Protein AF-A0A951HP24-F1 (afdb_monomer_lite)

Radius of gyration: 17.27 Å; chains: 1; bounding box: 36×29×46 Å

Foldseek 3Di:
DVVVVCVVVLQLALLNDPPHDPVRNVVLVVLLVVLVVCQVVLVVQLVVLVVCCVPPVDPVSVVSNVVSVVSNVVSVVSNVVNSNVSVD

Secondary structure (DSSP, 8-state):
-HHHHHHHTTTTSGGG-SSS-HHHHHHHHHHHHHHHHHHHHHHHHHHHHHHHHHHH--HHHHHHHHHHHHHHHHHHHHHHHHHHTTT-

Sequence (88 aa):
MLEELGRKRGLGFSFTRRDADPERARRDLVLAIETLAARPGLDAALAAATARLKDEGDEAAFAEQQRLRTARDEADSELATLFEAGED

Structure (mmCIF, N/CA/C/O backbone):
data_AF-A0A951HP24-F1
#
_entry.id   AF-A0A951HP24-F1
#
loop_
_atom_site.group_PDB
_atom_site.id
_atom_site.type_symbol
_atom_site.label_atom_id
_atom_site.label_alt_id
_atom_site.label_comp_id
_atom_site.label_asym_id
_atom_site.label_entity_id
_atom_site.label_seq_id
_atom_site.pdbx_PDB_ins_code
_atom_site.Cartn_x
_atom_site.Cartn_y
_atom_site.Cartn_z
_atom_site.occupancy
_atom_site.B_iso_or_equiv
_atom_site.auth_seq_id
_atom_site.auth_comp_id
_atom_site.auth_asym_id
_atom_site.auth_atom_id
_atom_site.pdbx_PDB_model_num
ATOM 1 N N . MET A 1 1 ? 6.239 22.015 -16.570 1.00 51.91 1 MET A N 1
ATOM 2 C CA . MET A 1 1 ? 5.089 21.738 -17.470 1.00 51.91 1 MET A CA 1
ATOM 3 C C . MET A 1 1 ? 5.136 20.329 -18.076 1.00 51.91 1 MET A C 1
ATOM 5 O O . MET A 1 1 ? 4.103 19.675 -18.074 1.00 51.91 1 MET A O 1
ATOM 9 N N . LEU A 1 2 ? 6.283 19.826 -18.564 1.00 50.03 2 LEU A N 1
ATOM 10 C CA . LEU A 1 2 ? 6.403 18.433 -19.050 1.00 50.03 2 LEU A CA 1
ATOM 11 C C . LEU A 1 2 ? 6.373 17.384 -17.920 1.00 50.03 2 LEU A C 1
ATOM 13 O O . LEU A 1 2 ? 5.712 16.362 -18.073 1.00 50.03 2 LEU A O 1
ATOM 17 N N . GLU A 1 3 ? 6.993 17.667 -16.774 1.00 52.03 3 GLU A N 1
ATOM 18 C CA . GLU A 1 3 ? 6.981 16.792 -15.583 1.00 52.03 3 GLU A CA 1
ATOM 19 C C . GLU A 1 3 ? 5.558 16.552 -15.047 1.00 52.03 3 GLU A C 1
ATOM 21 O O . GLU A 1 3 ? 5.141 15.423 -14.804 1.00 52.03 3 GLU A O 1
ATOM 26 N N . GLU A 1 4 ? 4.748 17.609 -14.982 1.00 52.25 4 GLU A N 1
ATOM 27 C CA . GLU A 1 4 ? 3.353 17.550 -14.528 1.00 52.25 4 GLU A CA 1
ATOM 28 C C . GLU A 1 4 ? 2.441 16.766 -15.499 1.00 52.25 4 GLU A C 1
ATOM 30 O O . GLU A 1 4 ? 1.462 16.135 -15.094 1.00 52.25 4 GLU A O 1
ATOM 35 N N . LEU A 1 5 ? 2.792 16.753 -16.793 1.00 52.44 5 LEU A N 1
ATOM 36 C CA . LEU A 1 5 ? 2.154 15.918 -17.816 1.00 52.44 5 LEU A CA 1
ATOM 37 C C . LEU A 1 5 ? 2.602 14.452 -17.732 1.00 52.44 5 LEU A C 1
ATOM 39 O O . LEU A 1 5 ? 1.792 13.570 -18.015 1.00 52.44 5 LEU A O 1
ATOM 43 N N . GLY A 1 6 ? 3.848 14.182 -17.332 1.00 54.50 6 GLY A N 1
ATOM 44 C CA . GLY A 1 6 ? 4.350 12.829 -17.078 1.00 54.50 6 GLY A CA 1
ATOM 45 C C . GLY A 1 6 ? 3.667 12.182 -15.880 1.00 54.50 6 GLY A C 1
ATOM 46 O O . GLY A 1 6 ? 3.169 11.056 -15.978 1.00 54.50 6 GLY A O 1
ATOM 47 N N . ARG A 1 7 ? 3.489 12.966 -14.812 1.00 54.12 7 ARG A N 1
ATOM 48 C CA . ARG A 1 7 ? 2.772 12.556 -13.604 1.00 54.12 7 ARG A CA 1
ATOM 49 C C . ARG A 1 7 ? 1.299 12.213 -13.855 1.00 54.12 7 ARG A C 1
ATOM 51 O O . ARG A 1 7 ? 0.777 11.266 -13.280 1.00 54.12 7 ARG A O 1
ATOM 58 N N . LYS A 1 8 ? 0.649 12.904 -14.802 1.00 54.41 8 LYS A N 1
ATOM 59 C CA . LYS A 1 8 ? -0.727 12.613 -15.259 1.00 54.41 8 LYS A CA 1
ATOM 60 C C . LYS A 1 8 ? -0.853 11.462 -16.267 1.00 54.41 8 LYS A C 1
ATOM 62 O O . LYS A 1 8 ? -1.965 10.991 -16.485 1.00 54.41 8 LYS A O 1
ATOM 67 N N . ARG A 1 9 ? 0.236 11.024 -16.909 1.00 56.06 9 ARG A N 1
ATOM 68 C CA . ARG A 1 9 ? 0.223 9.977 -17.957 1.00 56.06 9 ARG A CA 1
ATOM 69 C C . ARG A 1 9 ? 0.685 8.600 -17.471 1.00 56.06 9 ARG A C 1
ATOM 71 O O . ARG A 1 9 ? 0.770 7.685 -18.282 1.00 56.06 9 ARG A O 1
ATOM 78 N N . GLY A 1 10 ? 0.966 8.451 -16.176 1.00 58.25 10 GLY A N 1
ATOM 79 C CA . GLY A 1 10 ? 1.468 7.204 -15.598 1.00 58.25 10 GLY A CA 1
ATOM 80 C C . GLY A 1 10 ? 2.960 6.966 -15.830 1.00 58.25 10 GLY A C 1
ATOM 81 O O . GLY A 1 10 ? 3.421 5.885 -15.512 1.00 58.25 10 GLY A O 1
ATOM 82 N N . LEU A 1 11 ? 3.706 7.962 -16.332 1.00 63.09 11 LEU A N 1
ATOM 83 C CA . LEU A 1 11 ? 5.119 7.835 -16.724 1.00 63.09 11 LEU A CA 1
ATOM 84 C C . LEU A 1 11 ? 6.116 7.748 -15.551 1.00 63.09 11 LEU A C 1
ATOM 86 O O . LEU A 1 11 ? 7.310 7.640 -15.803 1.00 63.09 11 LEU A O 1
ATOM 90 N N . GLY A 1 12 ? 5.655 7.819 -14.297 1.00 78.50 12 GLY A N 1
ATOM 91 C CA . GLY A 1 12 ? 6.537 7.724 -13.125 1.00 78.50 12 GLY A CA 1
ATOM 92 C C . GLY A 1 12 ? 6.978 6.296 -12.809 1.00 78.50 12 GLY A C 1
ATOM 93 O O . GLY A 1 12 ? 8.037 6.087 -12.244 1.00 78.50 12 GLY A O 1
ATOM 94 N N . PHE A 1 13 ? 6.236 5.270 -13.227 1.00 88.25 13 PHE A N 1
ATOM 95 C CA . PHE A 1 13 ? 6.688 3.898 -12.993 1.00 88.25 13 PHE A CA 1
ATOM 96 C C . PHE A 1 13 ? 7.715 3.457 -14.035 1.00 88.25 13 PHE A C 1
ATOM 98 O O . PHE A 1 13 ? 7.519 3.667 -15.236 1.00 88.25 13 PHE A O 1
ATOM 105 N N . SER A 1 14 ? 8.749 2.731 -13.608 1.00 90.56 14 SER A N 1
ATOM 106 C CA . SER A 1 14 ? 9.781 2.193 -14.509 1.00 90.56 14 SER A CA 1
ATOM 107 C C . SER A 1 14 ? 9.198 1.369 -15.667 1.00 90.56 14 SER A C 1
ATOM 109 O O . SER A 1 14 ? 9.607 1.537 -16.810 1.00 90.56 14 SER A O 1
ATOM 111 N N . PHE A 1 15 ? 8.164 0.559 -15.424 1.00 92.06 15 PHE A N 1
ATOM 112 C CA . PHE A 1 15 ? 7.503 -0.259 -16.451 1.00 92.06 15 PHE A CA 1
ATOM 113 C C . PHE A 1 15 ? 6.683 0.523 -17.488 1.00 92.06 15 PHE A C 1
ATOM 115 O O . PHE A 1 15 ? 6.185 -0.065 -18.447 1.00 92.06 15 PHE A O 1
ATOM 122 N N . THR A 1 16 ? 6.531 1.837 -17.324 1.00 89.88 16 THR A N 1
ATOM 123 C CA . THR A 1 16 ? 5.873 2.716 -18.308 1.00 89.88 16 THR A CA 1
ATOM 124 C C . THR A 1 16 ? 6.872 3.507 -19.156 1.00 89.88 16 THR A C 1
ATOM 126 O O . THR A 1 16 ? 6.485 4.142 -20.143 1.00 89.88 16 THR A O 1
ATOM 129 N N . ARG A 1 17 ? 8.164 3.443 -18.808 1.00 86.69 17 ARG A N 1
ATOM 130 C CA . ARG A 1 17 ? 9.260 4.105 -19.516 1.00 86.69 17 ARG A CA 1
ATOM 131 C C . ARG A 1 17 ? 9.833 3.214 -20.613 1.00 86.69 17 ARG A C 1
ATOM 133 O O . ARG A 1 17 ? 9.947 2.002 -20.468 1.00 86.69 17 ARG A O 1
ATOM 140 N N . ARG A 1 18 ? 10.210 3.828 -21.738 1.00 85.25 18 ARG A N 1
ATOM 141 C CA . ARG A 1 18 ? 10.768 3.112 -22.903 1.00 85.25 18 ARG A CA 1
ATOM 142 C C . ARG A 1 18 ? 12.223 2.682 -22.717 1.00 85.25 18 ARG A C 1
ATOM 144 O O . ARG A 1 18 ? 12.668 1.773 -23.405 1.00 85.25 18 ARG A O 1
ATOM 151 N N . ASP A 1 19 ? 12.947 3.380 -21.857 1.00 86.88 19 ASP A N 1
ATOM 152 C CA . ASP A 1 19 ? 14.382 3.259 -21.605 1.00 86.88 19 ASP A CA 1
ATOM 153 C C . ASP A 1 19 ? 14.707 2.528 -20.292 1.00 86.88 19 ASP A C 1
ATOM 155 O O . ASP A 1 19 ? 15.877 2.383 -19.949 1.00 86.88 19 ASP A O 1
ATOM 159 N N . ALA A 1 20 ? 13.693 2.058 -19.558 1.00 89.62 20 ALA A N 1
ATOM 160 C CA . ALA A 1 20 ? 13.898 1.342 -18.308 1.00 89.62 20 ALA A CA 1
ATOM 161 C C . ALA A 1 20 ? 14.552 -0.029 -18.526 1.00 89.62 20 ALA A C 1
ATOM 163 O O . ALA A 1 20 ? 14.247 -0.746 -19.483 1.00 89.62 20 ALA A O 1
ATOM 164 N N . ASP A 1 21 ? 15.407 -0.420 -17.579 1.00 93.50 21 ASP A N 1
ATOM 165 C CA . ASP A 1 21 ? 15.932 -1.781 -17.501 1.00 93.50 21 ASP A CA 1
ATOM 166 C C . ASP A 1 21 ? 14.770 -2.801 -17.415 1.00 93.50 21 ASP A C 1
ATOM 168 O O . ASP A 1 21 ? 13.939 -2.690 -16.506 1.00 93.50 21 ASP A O 1
ATOM 172 N N . PRO A 1 22 ? 14.683 -3.798 -18.321 1.00 94.50 22 PRO A N 1
ATOM 173 C CA . PRO A 1 22 ? 13.545 -4.720 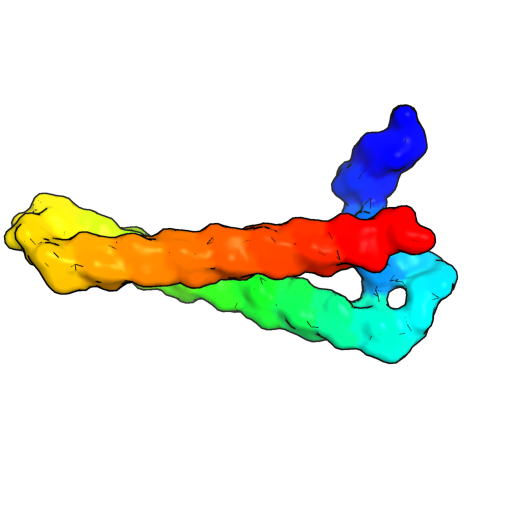-18.371 1.00 94.50 22 PRO A CA 1
ATOM 174 C C . PRO A 1 22 ? 13.347 -5.550 -17.095 1.00 94.50 22 PRO A C 1
ATOM 176 O O . PRO A 1 22 ? 12.212 -5.849 -16.717 1.00 94.50 22 PRO A O 1
ATOM 179 N N . GLU A 1 23 ? 14.435 -5.919 -16.414 1.00 95.56 23 GLU A N 1
ATOM 180 C CA . GLU A 1 23 ? 14.380 -6.707 -15.179 1.00 95.56 23 GLU A CA 1
ATOM 181 C C . GLU A 1 23 ? 13.881 -5.867 -14.000 1.00 95.56 23 GLU A C 1
ATOM 183 O O . GLU A 1 23 ? 13.113 -6.348 -13.163 1.00 95.56 23 GLU A O 1
ATOM 188 N N . ARG A 1 24 ? 14.285 -4.596 -13.927 1.00 92.25 24 ARG A N 1
ATOM 189 C CA . ARG A 1 24 ? 13.737 -3.617 -12.984 1.00 92.25 24 ARG A CA 1
ATOM 190 C C . ARG A 1 24 ? 12.262 -3.340 -13.263 1.00 92.25 24 ARG A C 1
ATOM 192 O O . ARG A 1 24 ? 11.451 -3.496 -12.359 1.00 92.25 24 ARG A O 1
ATOM 199 N N . ALA A 1 25 ? 11.911 -3.025 -14.509 1.00 93.69 25 ALA A N 1
ATOM 200 C CA . ALA A 1 25 ? 10.535 -2.760 -14.922 1.00 93.69 25 ALA A CA 1
ATOM 201 C C . ALA A 1 25 ? 9.590 -3.908 -14.540 1.00 93.69 25 ALA A C 1
ATOM 203 O O . ALA A 1 25 ? 8.526 -3.683 -13.966 1.00 93.69 25 ALA A O 1
ATOM 204 N N . ARG A 1 26 ? 9.994 -5.159 -14.795 1.00 95.94 26 ARG A N 1
ATOM 205 C CA . ARG A 1 26 ? 9.189 -6.324 -14.415 1.00 95.94 26 ARG A CA 1
ATOM 206 C C . ARG A 1 26 ? 9.016 -6.441 -12.900 1.00 95.94 26 ARG A C 1
ATOM 208 O O . ARG A 1 26 ? 7.910 -6.732 -12.454 1.00 95.94 26 ARG A O 1
ATOM 215 N N . ARG A 1 27 ? 10.083 -6.242 -12.118 1.00 95.25 27 ARG A N 1
ATOM 216 C CA . ARG A 1 27 ? 10.018 -6.310 -10.647 1.00 95.25 27 ARG A CA 1
ATOM 217 C C . ARG A 1 27 ? 9.093 -5.240 -10.077 1.00 95.25 27 ARG A C 1
ATOM 219 O O . ARG A 1 27 ? 8.204 -5.577 -9.304 1.00 95.25 27 ARG A O 1
ATOM 226 N N . ASP A 1 28 ? 9.250 -3.998 -10.520 1.00 94.75 28 ASP A N 1
ATOM 227 C CA . ASP A 1 28 ? 8.429 -2.877 -10.056 1.00 94.75 28 ASP A CA 1
ATOM 228 C C . ASP A 1 28 ? 6.954 -3.061 -10.447 1.00 94.75 28 ASP A C 1
ATOM 230 O O . ASP A 1 28 ? 6.066 -2.702 -9.680 1.00 94.75 28 ASP A O 1
ATOM 234 N N . LEU A 1 29 ? 6.673 -3.664 -11.611 1.00 95.25 29 LEU A N 1
ATOM 235 C CA . LEU A 1 29 ? 5.305 -3.986 -12.027 1.00 95.25 29 LEU A CA 1
ATOM 236 C C . LEU A 1 29 ? 4.658 -5.033 -11.117 1.00 95.25 29 LEU A C 1
ATOM 238 O O . LEU A 1 29 ? 3.496 -4.880 -10.748 1.00 95.25 29 LEU A O 1
ATOM 242 N N . VAL A 1 30 ? 5.389 -6.095 -10.771 1.00 97.25 30 VAL A N 1
ATOM 243 C CA . VAL A 1 30 ? 4.885 -7.132 -9.859 1.00 97.25 30 VAL A CA 1
ATOM 244 C C . VAL A 1 30 ? 4.575 -6.522 -8.497 1.00 97.25 30 VAL A C 1
ATOM 246 O O . VAL A 1 30 ? 3.451 -6.675 -8.028 1.00 97.25 30 VAL A O 1
ATOM 249 N N . LEU A 1 31 ? 5.513 -5.757 -7.931 1.00 95.31 31 LEU A N 1
ATOM 250 C CA . LEU A 1 31 ? 5.316 -5.075 -6.651 1.00 95.31 31 LEU A CA 1
ATOM 251 C C . LEU A 1 31 ? 4.108 -4.134 -6.704 1.00 95.31 31 LEU A C 1
ATOM 253 O O . LEU A 1 31 ? 3.211 -4.241 -5.878 1.00 95.31 31 LEU A O 1
ATOM 257 N N . ALA A 1 32 ? 4.003 -3.287 -7.733 1.00 94.88 32 ALA A N 1
ATOM 258 C CA . ALA A 1 32 ? 2.867 -2.379 -7.873 1.00 94.88 32 ALA A CA 1
ATOM 259 C C . ALA A 1 32 ? 1.520 -3.123 -7.937 1.00 94.88 32 ALA A C 1
ATOM 261 O O . ALA A 1 32 ? 0.544 -2.684 -7.328 1.00 94.88 32 ALA A O 1
ATOM 262 N N . ILE A 1 33 ? 1.450 -4.252 -8.650 1.00 95.75 33 ILE A N 1
ATOM 263 C CA . ILE A 1 33 ? 0.237 -5.079 -8.718 1.00 95.75 33 ILE A CA 1
ATOM 264 C C . ILE A 1 33 ? -0.083 -5.692 -7.353 1.00 95.75 33 ILE A C 1
ATOM 266 O O . ILE A 1 33 ? -1.240 -5.649 -6.938 1.00 95.75 33 ILE A O 1
ATOM 270 N N . GLU A 1 34 ? 0.909 -6.249 -6.660 1.00 95.94 34 GLU A N 1
ATOM 271 C CA . GLU A 1 34 ? 0.738 -6.857 -5.337 1.00 95.94 34 GLU A CA 1
ATOM 272 C C . GLU A 1 34 ? 0.237 -5.829 -4.313 1.00 95.94 34 GLU A C 1
ATOM 274 O O . GLU A 1 34 ? -0.773 -6.070 -3.641 1.00 95.94 34 GLU A O 1
ATOM 279 N N . THR A 1 35 ? 0.856 -4.647 -4.263 1.00 94.31 35 THR A N 1
ATOM 280 C CA . THR A 1 35 ? 0.463 -3.560 -3.359 1.00 94.31 35 THR A CA 1
ATOM 281 C C . THR A 1 35 ? -0.951 -3.049 -3.670 1.00 94.31 35 THR A C 1
ATOM 283 O O . THR A 1 35 ? -1.772 -2.878 -2.764 1.00 94.31 35 THR A O 1
ATOM 286 N N . LEU A 1 36 ? -1.298 -2.876 -4.953 1.00 93.75 36 LEU A N 1
ATOM 287 C CA . LEU A 1 36 ? -2.654 -2.485 -5.364 1.00 93.75 36 LEU A CA 1
A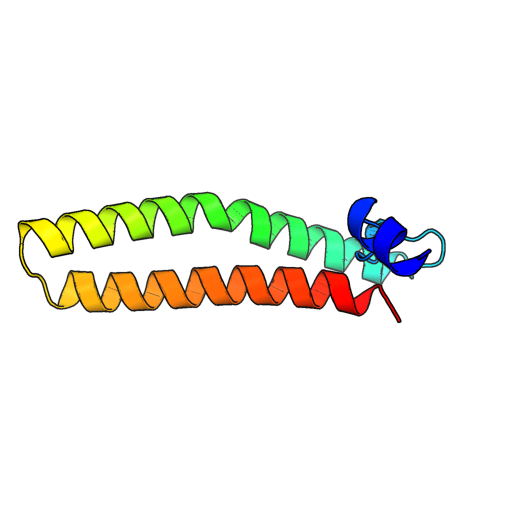TOM 288 C C . LEU A 1 36 ? -3.700 -3.563 -5.044 1.00 93.75 36 LEU A C 1
ATOM 290 O O . LEU A 1 36 ? -4.818 -3.230 -4.647 1.00 93.75 36 LEU A O 1
ATOM 294 N N . ALA A 1 37 ? -3.355 -4.844 -5.193 1.00 95.19 37 ALA A N 1
ATOM 295 C CA . ALA A 1 37 ? -4.253 -5.962 -4.915 1.00 95.19 37 ALA A CA 1
ATOM 296 C C . ALA A 1 37 ? -4.531 -6.147 -3.413 1.00 95.19 37 ALA A C 1
ATOM 298 O O . ALA A 1 37 ? -5.613 -6.611 -3.048 1.00 95.19 37 ALA A O 1
ATOM 299 N N . ALA A 1 38 ? -3.596 -5.764 -2.539 1.00 92.75 38 ALA A N 1
ATOM 300 C CA . ALA A 1 38 ? -3.769 -5.841 -1.088 1.00 92.75 38 ALA A CA 1
ATOM 301 C C . ALA A 1 38 ? -4.740 -4.778 -0.534 1.00 92.75 38 ALA A C 1
ATOM 303 O O . ALA A 1 38 ? -5.442 -5.025 0.455 1.00 92.75 38 ALA A O 1
ATOM 304 N N . ARG A 1 39 ? -4.823 -3.605 -1.178 1.00 93.06 39 ARG A N 1
ATOM 305 C CA . ARG A 1 39 ? -5.562 -2.434 -0.676 1.00 93.06 39 ARG A CA 1
ATOM 306 C C . ARG A 1 39 ? -7.047 -2.690 -0.371 1.00 93.06 39 ARG A C 1
ATOM 308 O O . ARG A 1 39 ? -7.467 -2.339 0.730 1.00 93.06 39 ARG A O 1
ATOM 315 N N . PRO A 1 40 ? -7.846 -3.353 -1.234 1.00 95.12 40 PRO A N 1
ATOM 316 C CA . PRO A 1 40 ? -9.251 -3.624 -0.922 1.00 95.12 40 PRO A CA 1
ATOM 317 C C . PRO A 1 40 ? -9.437 -4.482 0.336 1.00 95.12 40 PRO A C 1
ATOM 319 O O . PRO A 1 40 ? -10.389 -4.279 1.089 1.00 95.12 40 PRO A O 1
ATOM 322 N N . GLY A 1 41 ? -8.521 -5.427 0.582 1.00 96.19 41 GLY A N 1
ATOM 323 C CA . GLY A 1 41 ? -8.537 -6.261 1.784 1.00 96.19 41 GLY A CA 1
ATOM 324 C C . GLY A 1 41 ? -8.236 -5.453 3.046 1.00 96.19 41 GLY A C 1
ATOM 325 O O . GLY A 1 41 ? -8.943 -5.592 4.046 1.00 96.19 41 GLY A O 1
ATOM 326 N N . LEU A 1 42 ? -7.237 -4.567 2.980 1.00 95.50 42 LEU A N 1
ATOM 327 C CA . LEU A 1 42 ? -6.894 -3.646 4.068 1.00 95.50 42 LEU A CA 1
ATOM 328 C C . LEU A 1 42 ? -8.045 -2.681 4.378 1.00 95.50 42 LEU A C 1
ATOM 330 O O . LEU A 1 42 ? -8.401 -2.510 5.543 1.00 95.50 42 LEU A O 1
ATOM 334 N N . ASP A 1 43 ? -8.675 -2.110 3.351 1.00 96.12 43 ASP A N 1
ATOM 335 C CA . ASP A 1 43 ? -9.799 -1.184 3.512 1.00 96.12 43 ASP A CA 1
ATOM 336 C C . ASP A 1 43 ? -11.024 -1.874 4.135 1.00 96.12 43 ASP A C 1
ATOM 338 O O . ASP A 1 43 ? -11.647 -1.333 5.053 1.00 96.12 43 ASP A O 1
ATOM 342 N N . ALA A 1 44 ? -11.345 -3.097 3.699 1.00 97.69 44 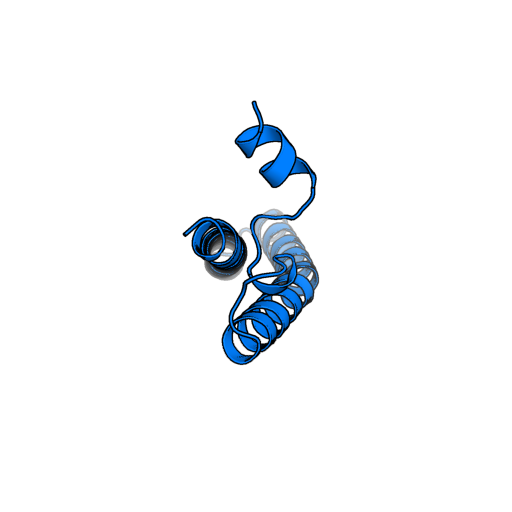ALA A N 1
ATOM 343 C CA . ALA A 1 44 ? -12.440 -3.880 4.270 1.00 97.69 44 ALA A CA 1
ATOM 344 C C . ALA A 1 44 ? -12.178 -4.259 5.738 1.00 97.69 44 ALA A C 1
ATOM 346 O O . ALA A 1 44 ? -13.060 -4.106 6.588 1.00 97.69 44 ALA A O 1
ATOM 347 N N . ALA A 1 45 ? -10.960 -4.710 6.056 1.00 96.62 45 ALA A N 1
ATOM 348 C CA . ALA A 1 45 ? -10.567 -5.033 7.425 1.00 96.62 45 ALA A CA 1
ATOM 349 C C . ALA A 1 45 ? -10.610 -3.792 8.329 1.00 96.62 45 ALA A C 1
ATOM 351 O O . ALA A 1 45 ? -11.118 -3.855 9.452 1.00 96.62 45 ALA A O 1
ATOM 352 N N . LEU A 1 46 ? -10.138 -2.646 7.827 1.00 96.12 46 LEU A N 1
ATOM 353 C CA . LEU A 1 46 ? -10.149 -1.384 8.557 1.00 96.12 46 LEU A CA 1
ATOM 354 C C . LEU A 1 46 ? -11.580 -0.912 8.839 1.00 96.12 46 LEU A C 1
ATOM 356 O O . LEU A 1 46 ? -11.878 -0.479 9.957 1.00 96.12 46 LEU A O 1
ATOM 360 N N . ALA A 1 47 ? -12.479 -1.026 7.859 1.00 96.19 47 ALA A N 1
ATOM 361 C CA . ALA A 1 47 ? -13.895 -0.719 8.038 1.00 96.19 47 ALA A CA 1
ATOM 362 C C . ALA A 1 47 ? -14.534 -1.614 9.114 1.00 96.19 47 ALA A C 1
ATOM 364 O O . ALA A 1 47 ? -15.223 -1.109 10.002 1.00 96.19 47 ALA A O 1
ATOM 365 N N . ALA A 1 48 ? -14.243 -2.919 9.096 1.00 94.38 48 ALA A N 1
ATOM 366 C CA . ALA A 1 48 ? -14.750 -3.867 10.087 1.00 94.38 48 ALA A CA 1
ATOM 367 C C . ALA A 1 48 ? -14.209 -3.601 11.505 1.00 94.38 48 ALA A C 1
ATOM 369 O O . ALA A 1 48 ? -14.966 -3.653 12.475 1.00 94.38 48 ALA A O 1
ATOM 370 N N . ALA A 1 49 ? -12.916 -3.293 11.650 1.00 93.94 49 ALA A N 1
ATOM 371 C CA . ALA A 1 49 ? -12.327 -2.913 12.938 1.00 93.94 49 ALA A CA 1
ATOM 372 C C . ALA A 1 49 ? -12.931 -1.602 13.472 1.00 93.94 49 ALA A C 1
ATOM 374 O O . ALA A 1 49 ? -13.258 -1.498 14.650 1.00 93.94 49 ALA A O 1
ATOM 375 N N . THR A 1 50 ? -13.158 -0.628 12.587 1.00 93.56 50 THR A N 1
ATOM 376 C CA . THR A 1 50 ? -13.778 0.658 12.939 1.00 93.56 50 THR A CA 1
ATOM 377 C C . THR A 1 50 ? -15.227 0.499 13.398 1.00 93.56 50 THR A C 1
ATOM 379 O O . THR A 1 50 ? -15.636 1.164 14.347 1.00 93.56 50 THR A O 1
ATOM 382 N N . ALA A 1 51 ? -16.001 -0.378 12.751 1.00 94.00 51 ALA A N 1
ATOM 383 C CA . ALA A 1 51 ? -17.372 -0.675 13.158 1.00 94.00 51 ALA A CA 1
ATOM 384 C C . ALA A 1 51 ? -17.415 -1.300 14.562 1.00 94.00 51 ALA A C 1
ATOM 386 O O . ALA A 1 51 ? -18.103 -0.780 15.434 1.00 94.00 51 ALA A O 1
ATOM 387 N N . ARG A 1 52 ? -16.591 -2.328 14.816 1.00 89.50 52 ARG A N 1
ATOM 388 C CA . ARG A 1 52 ? -16.487 -2.962 16.144 1.00 89.50 52 ARG A CA 1
ATOM 389 C C . ARG A 1 52 ? -16.077 -1.975 17.234 1.00 89.50 52 ARG A C 1
ATOM 391 O O . ARG A 1 52 ? -16.703 -1.935 18.285 1.00 89.50 52 ARG A O 1
ATOM 398 N N . LEU A 1 53 ? -15.081 -1.126 16.965 1.00 91.62 53 LEU A N 1
ATOM 399 C CA . LEU A 1 53 ? -14.656 -0.091 17.910 1.00 91.62 53 LEU A CA 1
ATOM 400 C C . LEU A 1 53 ? -15.801 0.870 18.263 1.00 91.62 53 LEU A C 1
ATOM 402 O O . LEU A 1 53 ? -15.944 1.258 19.420 1.00 91.62 53 LEU A O 1
ATOM 406 N N . LYS A 1 54 ? -16.612 1.256 17.272 1.00 91.06 54 LYS A N 1
ATOM 407 C CA . LYS A 1 54 ? -17.753 2.156 17.472 1.00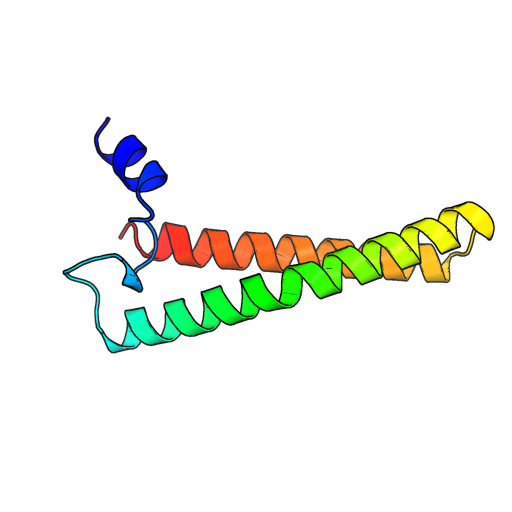 91.06 54 LYS A CA 1
ATOM 408 C C . LYS A 1 54 ? -18.854 1.517 18.320 1.00 91.06 54 LYS A C 1
ATOM 410 O O . LYS A 1 54 ? -19.459 2.220 19.126 1.00 91.06 54 LYS A O 1
ATOM 415 N N . ASP A 1 55 ? -19.115 0.232 18.116 1.00 89.38 55 ASP A N 1
ATOM 416 C CA . ASP A 1 55 ? -20.230 -0.466 18.753 1.00 89.38 55 ASP A CA 1
ATOM 417 C C . ASP A 1 55 ? -19.876 -0.958 20.167 1.00 89.38 55 ASP A C 1
ATOM 419 O O . ASP A 1 55 ? -20.706 -0.881 21.072 1.00 89.38 55 ASP A O 1
ATOM 423 N N . GLU A 1 56 ? -18.641 -1.423 20.374 1.00 84.56 56 GLU A N 1
ATOM 424 C CA . GLU A 1 56 ? -18.236 -2.141 21.592 1.00 84.56 56 GLU A CA 1
ATOM 425 C C . GLU A 1 56 ? -17.237 -1.360 22.463 1.00 84.56 56 GLU A C 1
ATOM 427 O O . GLU A 1 56 ? -17.039 -1.711 23.625 1.00 84.56 56 GLU A O 1
ATOM 432 N N . GLY A 1 57 ? -16.613 -0.292 21.944 1.00 77.56 57 GLY A N 1
ATOM 433 C CA . GLY A 1 57 ? -15.565 0.440 22.669 1.00 77.56 57 GLY A CA 1
ATOM 434 C C . GLY A 1 57 ? -14.317 -0.409 22.949 1.00 77.56 57 GLY A C 1
ATOM 435 O O . GLY A 1 57 ? -13.619 -0.173 23.933 1.00 77.56 57 GLY A O 1
ATOM 436 N N . ASP A 1 58 ? -14.065 -1.412 22.106 1.00 86.25 58 ASP A N 1
ATOM 437 C CA . ASP A 1 58 ? -13.034 -2.434 22.289 1.00 86.25 58 ASP A CA 1
ATOM 438 C C . ASP A 1 58 ? -11.613 -1.905 22.004 1.00 86.25 58 ASP A C 1
ATOM 440 O O . ASP A 1 58 ? -11.278 -1.500 20.887 1.00 86.25 58 ASP A O 1
ATOM 444 N N . GLU A 1 59 ? -10.741 -1.955 23.013 1.00 89.19 59 GLU A N 1
ATOM 445 C CA . GLU A 1 59 ? -9.329 -1.568 22.913 1.00 89.19 59 GLU A CA 1
ATOM 446 C C . GLU A 1 59 ? -8.548 -2.458 21.928 1.00 89.19 59 GLU A C 1
ATOM 448 O O . GLU A 1 59 ? -7.658 -1.973 21.222 1.00 89.19 59 GLU A O 1
ATOM 453 N N . ALA A 1 60 ? -8.919 -3.737 21.792 1.00 89.62 60 ALA A N 1
ATOM 454 C CA . ALA A 1 60 ? -8.324 -4.624 20.797 1.00 89.62 60 ALA A CA 1
ATOM 455 C C . ALA A 1 60 ? -8.727 -4.216 19.370 1.00 89.62 60 ALA A C 1
ATOM 457 O O . ALA A 1 60 ? -7.888 -4.221 18.466 1.00 89.62 60 ALA A O 1
ATOM 458 N N . ALA A 1 61 ? -9.977 -3.789 19.163 1.00 90.19 61 ALA A N 1
ATOM 459 C CA . ALA A 1 61 ? -10.423 -3.218 17.894 1.00 90.19 61 ALA A CA 1
ATOM 460 C C . ALA A 1 61 ? -9.693 -1.906 17.561 1.00 90.19 61 ALA A C 1
ATOM 462 O O . ALA A 1 61 ? -9.374 -1.675 16.393 1.00 90.19 61 ALA A O 1
ATOM 463 N N . PHE A 1 62 ? -9.374 -1.075 18.561 1.00 93.06 62 PHE A N 1
ATOM 464 C CA . PHE A 1 62 ? -8.549 0.121 18.360 1.00 93.06 62 PHE A CA 1
ATOM 465 C C . PHE A 1 62 ? -7.113 -0.229 17.948 1.00 93.06 62 PHE A C 1
ATOM 467 O O . PHE A 1 62 ? -6.617 0.302 16.954 1.00 93.06 62 PHE A O 1
ATOM 474 N N . ALA A 1 63 ? -6.458 -1.155 18.654 1.00 95.06 63 ALA A N 1
ATOM 475 C CA . ALA A 1 63 ? -5.112 -1.609 18.302 1.00 95.06 63 ALA A CA 1
ATOM 476 C C . ALA A 1 63 ? -5.060 -2.194 16.879 1.00 95.06 63 ALA A C 1
ATOM 478 O O . ALA A 1 63 ? -4.164 -1.871 16.096 1.00 95.06 63 ALA A O 1
ATOM 479 N N . GLU A 1 64 ? -6.064 -2.993 16.513 1.00 94.44 64 GLU A N 1
ATOM 480 C CA . GLU A 1 64 ? -6.183 -3.559 15.171 1.00 94.44 64 GLU A CA 1
ATOM 481 C C . GLU A 1 64 ? -6.449 -2.484 14.108 1.00 94.44 64 GLU A C 1
ATOM 483 O O . GLU A 1 64 ? -5.817 -2.495 13.052 1.00 94.44 64 GLU A O 1
ATOM 488 N N . GLN A 1 65 ? -7.321 -1.507 14.387 1.00 95.94 65 GLN A N 1
ATOM 489 C CA . GLN A 1 65 ? -7.553 -0.366 13.497 1.00 95.94 65 GLN A CA 1
ATOM 490 C C . GLN A 1 65 ? -6.246 0.391 13.214 1.00 95.94 65 GLN A C 1
ATOM 492 O O . GLN A 1 65 ? -5.978 0.743 12.064 1.00 95.94 65 GLN A O 1
ATOM 497 N N . GLN A 1 66 ? -5.426 0.628 14.240 1.00 96.69 66 GLN A N 1
ATOM 498 C CA . GLN A 1 66 ? -4.153 1.332 14.093 1.00 96.69 66 GLN A CA 1
ATOM 499 C C . GLN A 1 66 ? -3.152 0.522 13.262 1.00 96.69 66 GLN A C 1
ATOM 501 O O . GLN A 1 66 ? -2.563 1.071 12.334 1.00 96.69 66 GLN A O 1
ATOM 506 N N . ARG A 1 67 ? -3.031 -0.789 13.509 1.00 96.88 67 ARG A N 1
ATOM 507 C CA . ARG A 1 67 ? -2.184 -1.686 12.706 1.00 96.88 67 ARG A CA 1
ATOM 508 C C . ARG A 1 67 ? -2.594 -1.697 11.230 1.00 96.88 67 ARG A C 1
ATOM 510 O O . ARG A 1 67 ? -1.739 -1.629 10.352 1.00 96.88 67 ARG A O 1
ATOM 517 N N . LEU A 1 68 ? -3.897 -1.756 10.955 1.00 97.25 68 LEU A N 1
ATOM 518 C CA . LEU A 1 68 ? -4.436 -1.758 9.591 1.00 97.25 68 LEU A CA 1
ATOM 519 C C . LEU A 1 68 ? -4.230 -0.418 8.877 1.00 97.25 68 LEU A C 1
ATOM 521 O O . LEU A 1 68 ? -3.947 -0.407 7.682 1.00 97.25 68 LEU A O 1
ATOM 525 N N . ARG A 1 69 ? -4.331 0.708 9.597 1.00 96.19 69 ARG A N 1
ATOM 526 C CA . ARG A 1 69 ? -3.988 2.032 9.053 1.00 96.19 69 ARG A CA 1
ATOM 527 C C . ARG A 1 69 ? -2.520 2.112 8.671 1.00 96.19 69 ARG A C 1
ATOM 529 O O . ARG A 1 69 ? -2.236 2.484 7.542 1.00 96.19 69 ARG A O 1
ATOM 536 N N . THR A 1 70 ? -1.621 1.699 9.564 1.00 97.06 70 THR A N 1
ATOM 537 C CA . THR A 1 70 ? -0.184 1.657 9.274 1.00 97.06 70 THR A CA 1
ATOM 538 C C . THR A 1 70 ? 0.103 0.815 8.034 1.00 97.06 70 THR A C 1
ATOM 540 O O . THR A 1 70 ? 0.732 1.316 7.113 1.00 97.06 70 THR A O 1
ATOM 543 N N . ALA A 1 71 ? -0.440 -0.403 7.949 1.00 96.00 71 ALA A N 1
ATOM 544 C CA . ALA A 1 71 ? -0.226 -1.275 6.792 1.00 96.00 71 ALA A CA 1
ATOM 545 C C . ALA A 1 71 ? -0.745 -0.667 5.473 1.00 96.00 71 ALA A C 1
ATOM 547 O O . ALA A 1 71 ? -0.133 -0.830 4.420 1.00 96.00 71 ALA A O 1
ATOM 548 N N . ARG A 1 72 ? -1.876 0.048 5.513 1.00 94.69 72 ARG A N 1
ATOM 549 C CA . ARG A 1 72 ? -2.411 0.751 4.339 1.00 94.69 72 ARG A CA 1
ATOM 550 C C . ARG A 1 72 ? -1.530 1.935 3.939 1.00 94.69 72 ARG A C 1
ATOM 552 O O . ARG A 1 72 ? -1.275 2.123 2.754 1.00 94.69 72 ARG A O 1
ATOM 559 N N . ASP A 1 73 ? -1.077 2.722 4.908 1.00 94.50 73 ASP A N 1
ATOM 560 C CA . ASP A 1 73 ? -0.238 3.892 4.652 1.00 94.50 73 ASP A CA 1
ATOM 561 C C . ASP A 1 73 ? 1.161 3.468 4.147 1.00 94.50 73 ASP A C 1
ATOM 563 O O . ASP A 1 73 ? 1.720 4.110 3.259 1.00 94.50 73 ASP A O 1
ATOM 567 N N . GLU A 1 74 ? 1.694 2.341 4.630 1.00 95.06 74 GLU A N 1
ATOM 568 C CA . GLU A 1 74 ? 2.911 1.701 4.108 1.00 95.06 74 GLU A CA 1
ATOM 569 C C . GLU A 1 74 ? 2.743 1.261 2.648 1.00 95.06 74 GLU A C 1
ATOM 571 O O . GLU A 1 74 ? 3.606 1.557 1.824 1.00 95.06 74 GLU A O 1
ATOM 576 N N . ALA A 1 75 ? 1.615 0.631 2.302 1.00 91.94 75 ALA A N 1
ATOM 577 C CA . ALA A 1 75 ? 1.300 0.257 0.923 1.00 91.94 75 ALA A CA 1
ATOM 578 C C . ALA A 1 75 ? 1.213 1.485 -0.009 1.00 91.94 75 ALA A C 1
ATOM 580 O O . ALA A 1 75 ? 1.742 1.474 -1.122 1.00 91.94 75 ALA A O 1
ATOM 581 N N . ASP A 1 76 ? 0.593 2.578 0.446 1.00 90.81 76 ASP A N 1
ATOM 582 C CA . ASP A 1 76 ? 0.555 3.833 -0.315 1.00 90.81 76 ASP A CA 1
ATOM 583 C C . ASP A 1 76 ? 1.970 4.436 -0.485 1.00 90.81 76 ASP A C 1
ATOM 585 O O . ASP A 1 76 ? 2.310 4.924 -1.567 1.00 90.81 76 ASP A O 1
ATOM 589 N N . SER A 1 77 ? 2.823 4.354 0.543 1.00 90.94 77 SER A N 1
ATOM 590 C CA . SER A 1 77 ? 4.215 4.824 0.493 1.00 90.94 77 SER A CA 1
ATOM 591 C C . SER A 1 77 ? 5.109 3.977 -0.420 1.00 90.94 77 SER A C 1
ATOM 593 O O . SER A 1 77 ? 5.999 4.515 -1.084 1.00 90.94 77 SER A O 1
ATOM 595 N N . GLU A 1 78 ? 4.897 2.663 -0.470 1.00 91.25 78 GLU A N 1
ATOM 596 C CA . GLU A 1 78 ? 5.612 1.759 -1.375 1.00 91.25 78 GLU A CA 1
ATOM 597 C C . GLU A 1 78 ? 5.287 2.094 -2.836 1.00 91.25 78 GLU A C 1
ATOM 599 O O . GLU A 1 78 ? 6.194 2.271 -3.650 1.00 91.25 78 GLU A O 1
ATOM 604 N N . LEU A 1 79 ? 4.004 2.300 -3.156 1.00 90.88 79 LEU A N 1
ATOM 605 C CA . LEU A 1 79 ? 3.583 2.730 -4.492 1.00 90.88 79 LEU A CA 1
ATOM 606 C C . LEU A 1 79 ? 4.165 4.093 -4.881 1.00 90.88 79 LEU A C 1
ATOM 608 O O . LEU A 1 79 ? 4.597 4.260 -6.022 1.00 90.88 79 LEU A O 1
ATOM 612 N N . ALA A 1 80 ? 4.204 5.052 -3.951 1.00 89.12 80 ALA A N 1
ATOM 613 C CA . ALA A 1 80 ? 4.835 6.350 -4.186 1.00 89.12 80 ALA A CA 1
ATOM 614 C C . ALA A 1 80 ? 6.342 6.207 -4.459 1.00 89.12 80 ALA A C 1
ATOM 616 O O . ALA A 1 80 ? 6.856 6.809 -5.397 1.00 89.12 80 ALA A O 1
ATOM 617 N N . THR A 1 81 ? 7.029 5.338 -3.714 1.00 88.94 81 THR A N 1
ATOM 618 C CA . THR A 1 81 ? 8.459 5.059 -3.919 1.00 88.94 81 THR A CA 1
ATOM 619 C C . THR A 1 81 ? 8.720 4.450 -5.297 1.00 88.94 81 THR A C 1
ATOM 621 O O . THR A 1 81 ? 9.638 4.874 -5.994 1.00 88.94 81 THR A O 1
ATOM 624 N N . LEU A 1 82 ? 7.895 3.492 -5.735 1.00 89.00 82 LEU A N 1
ATOM 625 C CA . LEU A 1 82 ? 7.994 2.898 -7.076 1.00 89.00 82 LEU A CA 1
ATOM 626 C C . LEU A 1 82 ? 7.737 3.921 -8.195 1.00 89.00 82 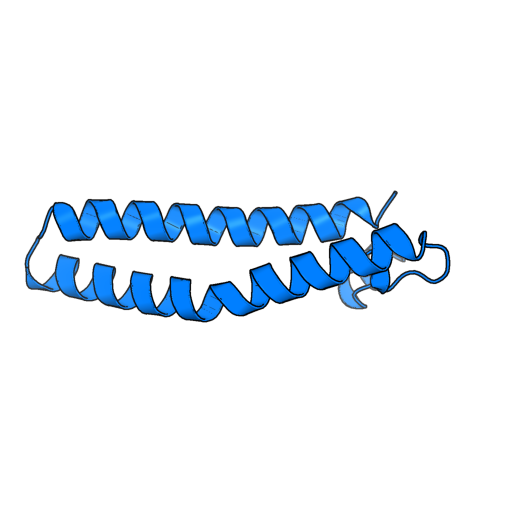LEU A C 1
ATOM 628 O O . LEU A 1 82 ? 8.281 3.785 -9.293 1.00 89.00 82 LEU A O 1
ATOM 632 N N . PHE A 1 83 ? 6.909 4.929 -7.917 1.00 84.25 83 PHE A N 1
ATOM 633 C CA . PHE A 1 83 ? 6.601 6.022 -8.833 1.00 84.25 83 PHE A CA 1
ATOM 634 C C . PHE A 1 83 ? 7.723 7.071 -8.913 1.00 84.25 83 PHE A C 1
ATOM 636 O O . PHE A 1 83 ? 8.002 7.587 -9.987 1.00 84.25 83 PHE A O 1
ATOM 643 N N . GLU A 1 84 ? 8.377 7.402 -7.802 1.00 75.31 84 GLU A N 1
ATOM 644 C CA . GLU A 1 84 ? 9.509 8.343 -7.793 1.00 75.31 84 GLU A CA 1
ATOM 645 C C . GLU A 1 84 ? 10.785 7.691 -8.332 1.00 75.31 84 GLU A C 1
ATOM 647 O O . GLU A 1 84 ? 11.537 8.305 -9.081 1.00 75.31 84 GLU A O 1
ATOM 652 N N . ALA A 1 85 ? 10.990 6.402 -8.052 1.00 67.12 85 ALA A N 1
ATOM 653 C CA . ALA A 1 85 ? 12.144 5.652 -8.531 1.00 67.12 85 ALA A CA 1
ATOM 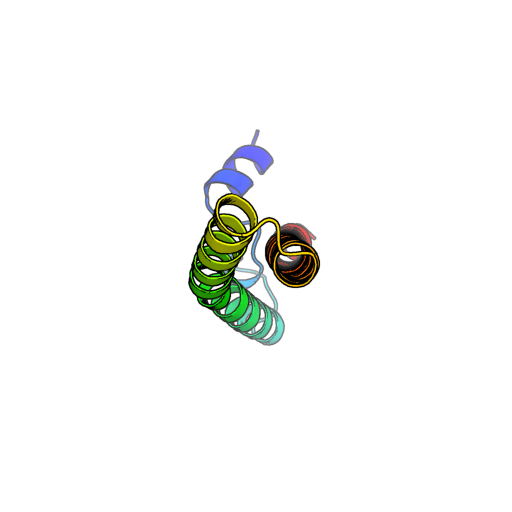654 C C . ALA A 1 85 ? 12.171 5.476 -10.061 1.00 67.12 85 ALA A C 1
ATOM 656 O O . ALA A 1 85 ? 13.155 4.963 -10.593 1.00 67.12 85 ALA A O 1
ATOM 657 N N . GLY A 1 86 ? 11.099 5.806 -10.780 1.00 58.69 86 GLY A N 1
ATOM 658 C CA . GLY A 1 86 ? 11.112 5.895 -12.237 1.00 58.69 86 GLY A CA 1
ATOM 659 C C . GLY A 1 86 ? 11.219 7.325 -12.766 1.00 58.69 86 GLY A C 1
ATOM 660 O O . GLY A 1 86 ? 11.100 7.488 -13.975 1.00 58.69 86 GLY A O 1
ATOM 661 N N . GLU A 1 87 ? 11.463 8.346 -11.938 1.00 56.53 87 GLU A N 1
ATOM 662 C CA . GLU A 1 87 ? 11.805 9.709 -12.388 1.00 56.53 87 GLU A CA 1
ATOM 663 C C . GLU A 1 87 ? 13.334 9.912 -12.582 1.00 56.53 87 GLU A C 1
ATOM 665 O O . GLU A 1 87 ? 13.716 10.836 -13.299 1.00 56.53 87 GLU A O 1
ATOM 670 N N . ASP A 1 88 ? 14.184 9.020 -12.041 1.00 51.12 88 ASP A N 1
ATOM 671 C CA . ASP A 1 88 ? 15.664 9.014 -12.181 1.00 51.12 88 ASP A CA 1
ATOM 672 C C . ASP A 1 88 ? 16.174 8.467 -13.532 1.00 51.12 88 ASP A C 1
ATOM 674 O O . ASP A 1 88 ? 17.150 9.020 -14.090 1.00 51.12 88 ASP A O 1
#

pLDDT: mean 86.01, std 14.56, range [50.03, 97.69]